Protein AF-A0AAW0KXY4-F1 (afdb_monomer_lite)

Sequence (67 aa):
MRQKGLLPDMFTTNMILNGFCKQGRMKAAIDLFMDMQRTGLSPDIVTYNTLIGGCCKAFDMVTADEL

InterPro domains:
  IPR002885 Pentatricopeptide repeat [PF13041] (8-57)
  IPR002885 Pentatricopeptide repeat [PS51375] (9-43)
  IPR002885 Pentatricopeptide repeat [TIGR00756] (12-45)
  IPR002885 Pentatricopeptide repeat [TIGR00756] (46-67)
  IPR011990 Tetratricopeptide-like helical domain superfamily [G3DSA:1.25.40.10] (1-67)

Radius of gyration: 13.22 Å; chains: 1; bounding box: 29×22×40 Å

Secondary structure (DSSP, 8-state):
---TT-PPPHHHHHHHHHHHHHTT-HHHHHHHHHHHHHTT----HHHHHHHHHHHHHHHHHHHHHT-

pLDDT: mean 84.15, std 14.15, range [47.91, 95.94]

Foldseek 3Di:
DDDPDDDDALVNLLVVLLVCLVVLVLVVSVVSVVVCVVVVNDHDPSSVVSSVSSVVVNVVVVVVVVD

Organism: Quercus suber (NCBI:txid58331)

Structure (mmCIF, N/CA/C/O backbone):
data_AF-A0AAW0KXY4-F1
#
_entry.id   AF-A0AAW0KXY4-F1
#
loop_
_atom_site.group_PDB
_atom_site.id
_atom_site.type_symbol
_atom_site.label_atom_id
_atom_site.label_alt_id
_atom_site.label_comp_id
_atom_site.label_asym_id
_atom_site.label_entity_id
_atom_site.label_seq_id
_atom_site.pdbx_PDB_ins_code
_atom_site.Cartn_x
_atom_site.Cartn_y
_atom_site.Cartn_z
_atom_site.occupancy
_atom_site.B_iso_or_equiv
_atom_site.auth_seq_id
_atom_site.auth_comp_id
_atom_site.auth_asym_id
_atom_site.auth_atom_id
_atom_site.pdbx_PDB_model_num
ATOM 1 N N . MET A 1 1 ? -8.427 -13.731 6.451 1.00 47.91 1 MET A N 1
ATOM 2 C CA . MET A 1 1 ? -9.305 -14.110 7.577 1.00 47.91 1 MET A CA 1
ATOM 3 C C . MET A 1 1 ? -10.097 -12.877 7.990 1.00 47.91 1 MET A C 1
ATOM 5 O O . MET A 1 1 ? -9.475 -11.879 8.315 1.00 47.91 1 MET A O 1
ATOM 9 N N . ARG A 1 2 ? -11.434 -12.906 7.933 1.00 48.25 2 ARG A N 1
ATOM 10 C CA . ARG A 1 2 ? -12.295 -11.952 8.655 1.00 48.25 2 ARG A CA 1
ATOM 11 C C . ARG A 1 2 ? -12.995 -12.756 9.743 1.00 48.25 2 ARG A C 1
ATOM 13 O O . ARG A 1 2 ? -14.009 -13.394 9.479 1.00 48.25 2 ARG A O 1
ATOM 20 N N . GLN A 1 3 ? -12.383 -12.824 10.921 1.00 53.72 3 GLN A N 1
ATOM 21 C CA . GLN A 1 3 ? -13.028 -13.398 12.098 1.00 53.72 3 GLN A CA 1
ATOM 22 C C . GLN A 1 3 ? -13.821 -12.280 12.780 1.00 53.72 3 GLN A C 1
ATOM 24 O O . GLN A 1 3 ? -13.324 -11.168 12.948 1.00 53.72 3 GLN A O 1
ATOM 29 N N . LYS A 1 4 ? -15.090 -12.566 13.074 1.00 53.69 4 LYS A N 1
ATOM 30 C CA . LYS A 1 4 ? -16.066 -11.650 13.673 1.00 53.69 4 LYS A CA 1
ATOM 31 C C . LYS A 1 4 ? -15.483 -10.967 14.921 1.00 53.69 4 LYS A C 1
ATOM 33 O O . LYS A 1 4 ? -15.219 -11.651 15.901 1.00 53.69 4 LYS A O 1
ATOM 38 N N . GLY A 1 5 ? -15.342 -9.639 14.888 1.00 53.59 5 GLY A N 1
ATOM 39 C CA . GLY A 1 5 ? -15.213 -8.812 16.096 1.00 53.59 5 GLY A CA 1
ATOM 40 C C . GLY A 1 5 ? -14.076 -7.788 16.123 1.00 53.59 5 GLY A C 1
ATOM 41 O O . GLY A 1 5 ? -14.176 -6.833 16.883 1.00 53.59 5 GLY A O 1
ATOM 42 N N . LEU A 1 6 ? -13.036 -7.928 15.296 1.00 56.16 6 LEU A N 1
ATOM 43 C CA . LEU A 1 6 ? -11.917 -6.978 15.251 1.00 56.16 6 LEU A CA 1
ATOM 44 C C . LEU A 1 6 ? -11.851 -6.330 13.869 1.00 56.16 6 LEU A C 1
ATOM 46 O O . LEU A 1 6 ? -11.538 -6.989 12.875 1.00 56.16 6 LEU A O 1
ATOM 50 N N . LEU A 1 7 ? -12.191 -5.041 13.805 1.00 61.94 7 LEU A N 1
ATOM 51 C CA . LEU A 1 7 ? -11.873 -4.225 12.638 1.00 61.94 7 LEU A CA 1
ATOM 52 C C . LEU A 1 7 ? -10.342 -4.208 12.498 1.00 61.94 7 LEU A C 1
ATOM 54 O O . LEU A 1 7 ? -9.667 -3.950 13.497 1.00 61.94 7 LEU A O 1
ATOM 58 N N . PRO A 1 8 ? -9.784 -4.516 11.314 1.00 67.12 8 PRO A N 1
ATOM 59 C CA . PRO A 1 8 ? -8.353 -4.382 11.090 1.00 67.12 8 PRO A CA 1
ATOM 60 C C . PRO A 1 8 ? -7.936 -2.947 11.402 1.00 67.12 8 PRO A C 1
ATOM 62 O O . PRO A 1 8 ? -8.517 -2.001 10.870 1.00 67.12 8 PRO A O 1
ATOM 65 N N . ASP A 1 9 ? -6.946 -2.780 12.271 1.00 78.31 9 ASP A N 1
ATOM 66 C CA . ASP A 1 9 ? -6.348 -1.471 12.490 1.00 78.31 9 ASP A CA 1
ATOM 67 C C . ASP A 1 9 ? -5.519 -1.042 11.263 1.00 78.31 9 ASP A C 1
ATOM 69 O O . ASP A 1 9 ? -5.241 -1.818 10.336 1.00 78.31 9 ASP A O 1
ATOM 73 N N . MET A 1 10 ? -5.138 0.236 11.231 1.00 84.62 10 MET A N 1
ATOM 74 C CA . MET A 1 10 ? -4.340 0.806 10.140 1.00 84.62 10 MET A CA 1
ATOM 75 C C . MET A 1 10 ? -3.030 0.037 9.930 1.00 84.62 10 MET A C 1
ATOM 77 O O . MET A 1 10 ? -2.627 -0.204 8.794 1.00 84.62 10 MET A O 1
ATOM 81 N N . PHE A 1 11 ? -2.404 -0.410 11.019 1.00 85.31 11 PHE A N 1
ATOM 82 C CA . PHE A 1 11 ? -1.149 -1.148 10.980 1.00 85.31 11 PHE A CA 1
ATOM 83 C C . PHE A 1 11 ? -1.297 -2.498 10.269 1.00 85.31 11 PHE A C 1
ATOM 85 O O . PHE A 1 11 ? -0.564 -2.797 9.325 1.00 85.31 11 PHE A O 1
ATOM 92 N N . THR A 1 12 ? -2.289 -3.290 10.672 1.00 87.81 12 THR A N 1
ATOM 93 C CA . THR A 1 12 ? -2.603 -4.592 10.078 1.00 87.81 12 THR A CA 1
ATOM 94 C C . THR A 1 12 ? -2.932 -4.436 8.601 1.00 87.81 12 THR A C 1
ATOM 96 O O . THR A 1 12 ? -2.464 -5.210 7.764 1.00 87.81 12 THR A O 1
ATOM 99 N N . THR A 1 13 ? -3.700 -3.405 8.256 1.00 89.88 13 THR A N 1
ATOM 100 C CA . THR A 1 13 ? -4.114 -3.176 6.872 1.00 89.88 13 THR A CA 1
ATOM 101 C C . THR A 1 13 ? -2.939 -2.756 5.990 1.00 89.88 13 THR A C 1
ATOM 103 O O . THR A 1 13 ? -2.763 -3.318 4.909 1.00 89.88 13 THR A O 1
ATOM 106 N N . ASN A 1 14 ? -2.057 -1.884 6.487 1.00 91.50 14 ASN A N 1
ATOM 107 C CA . ASN A 1 14 ? -0.807 -1.519 5.813 1.00 91.50 14 ASN A CA 1
ATOM 108 C C . ASN A 1 14 ? 0.127 -2.720 5.629 1.00 91.50 14 ASN A C 1
ATOM 110 O O . ASN A 1 14 ? 0.764 -2.863 4.584 1.00 91.50 14 ASN A O 1
ATOM 114 N N . MET A 1 15 ? 0.186 -3.619 6.612 1.00 93.38 15 MET A N 1
ATOM 115 C CA . MET A 1 15 ? 0.989 -4.836 6.522 1.00 93.38 15 MET A CA 1
ATOM 116 C C . MET A 1 15 ? 0.475 -5.777 5.421 1.00 93.38 15 MET A C 1
ATOM 118 O O . MET A 1 15 ? 1.273 -6.288 4.630 1.00 93.38 15 MET A O 1
ATOM 122 N N . ILE A 1 16 ? -0.846 -5.966 5.319 1.00 93.38 16 ILE A N 1
ATOM 123 C CA . ILE A 1 16 ? -1.466 -6.767 4.250 1.00 93.38 16 ILE A CA 1
ATOM 124 C C . ILE A 1 16 ? -1.248 -6.101 2.885 1.00 93.38 16 ILE A C 1
ATOM 126 O O . ILE A 1 16 ? -0.861 -6.777 1.931 1.00 93.38 16 ILE A O 1
ATOM 130 N N . LEU A 1 17 ? -1.437 -4.782 2.800 1.00 94.81 17 LEU A N 1
ATOM 131 C CA . LEU A 1 17 ? -1.237 -4.001 1.581 1.00 94.81 17 LEU A CA 1
ATOM 132 C C . LEU A 1 17 ? 0.202 -4.142 1.063 1.00 94.81 17 LEU A C 1
ATOM 134 O O . LEU A 1 17 ? 0.408 -4.473 -0.103 1.00 94.81 17 LEU A O 1
ATOM 138 N N . ASN A 1 18 ? 1.200 -4.005 1.940 1.00 94.88 18 ASN A N 1
ATOM 139 C CA . ASN A 1 18 ? 2.607 -4.237 1.603 1.00 94.88 18 ASN A CA 1
ATOM 140 C C . ASN A 1 18 ? 2.861 -5.672 1.120 1.00 94.88 18 ASN A C 1
ATOM 142 O O . ASN A 1 18 ? 3.612 -5.888 0.168 1.00 94.88 18 ASN A O 1
ATOM 146 N N . GLY A 1 19 ? 2.223 -6.660 1.754 1.00 95.44 19 GLY A N 1
ATOM 147 C CA . GLY A 1 19 ? 2.274 -8.054 1.321 1.00 95.44 19 GLY A CA 1
ATOM 148 C C . GLY A 1 19 ? 1.775 -8.238 -0.115 1.00 95.44 19 GLY A C 1
ATOM 149 O O . GLY A 1 19 ? 2.446 -8.892 -0.913 1.00 95.44 19 GLY A O 1
ATOM 150 N N . PHE A 1 20 ? 0.648 -7.615 -0.471 1.00 95.62 20 PHE A N 1
ATOM 151 C CA . PHE A 1 20 ? 0.132 -7.639 -1.841 1.00 95.62 20 PHE A CA 1
ATOM 152 C C . PHE A 1 20 ? 1.069 -6.943 -2.833 1.00 95.62 20 PHE A C 1
ATOM 154 O O . PHE A 1 20 ? 1.352 -7.529 -3.879 1.00 95.62 20 PHE A O 1
ATOM 161 N N . CYS A 1 21 ? 1.610 -5.766 -2.496 1.00 94.69 21 CYS A N 1
ATOM 162 C CA . CYS A 1 21 ? 2.583 -5.064 -3.341 1.00 94.69 21 CYS A CA 1
ATOM 163 C C . CYS A 1 21 ? 3.825 -5.923 -3.621 1.00 94.69 21 CYS A C 1
ATOM 165 O O . CYS A 1 21 ? 4.255 -6.044 -4.764 1.00 94.69 21 CYS A O 1
ATOM 167 N N . LYS A 1 22 ? 4.386 -6.575 -2.593 1.00 92.00 22 LYS A N 1
ATOM 168 C CA . LYS A 1 22 ? 5.572 -7.440 -2.734 1.00 92.00 22 LYS A CA 1
ATOM 169 C C . LYS A 1 22 ? 5.326 -8.689 -3.579 1.00 92.00 22 LYS A C 1
ATOM 171 O O . LYS A 1 22 ? 6.265 -9.194 -4.178 1.00 92.00 22 LYS A O 1
ATOM 176 N N . GLN A 1 23 ? 4.091 -9.183 -3.622 1.00 92.62 23 GLN A N 1
ATOM 177 C CA . GLN A 1 23 ? 3.699 -10.319 -4.462 1.00 92.62 23 GLN A CA 1
ATOM 178 C C . GLN A 1 23 ? 3.318 -9.898 -5.893 1.00 92.62 23 GLN A C 1
ATOM 180 O O . GLN A 1 23 ? 2.825 -10.730 -6.648 1.00 92.62 23 GLN A O 1
ATOM 185 N N . GLY A 1 24 ? 3.445 -8.613 -6.254 1.00 90.38 24 GLY A N 1
ATOM 186 C CA . GLY A 1 24 ? 2.983 -8.091 -7.546 1.00 90.38 24 GLY A CA 1
ATOM 187 C C . GLY A 1 24 ? 1.457 -8.078 -7.696 1.00 90.38 24 GLY A C 1
ATOM 188 O O . GLY A 1 24 ? 0.927 -7.798 -8.768 1.00 90.38 24 GLY A O 1
ATOM 189 N N . ARG A 1 25 ? 0.706 -8.355 -6.622 1.00 93.56 25 ARG A N 1
ATOM 190 C CA . ARG A 1 25 ? -0.759 -8.464 -6.632 1.00 93.56 25 ARG A CA 1
ATOM 191 C C . ARG A 1 25 ? -1.409 -7.090 -6.505 1.00 93.56 25 ARG A C 1
ATOM 193 O O . ARG A 1 25 ? -2.217 -6.859 -5.604 1.00 93.56 25 ARG A O 1
ATOM 200 N N . MET A 1 26 ? -1.074 -6.176 -7.416 1.00 93.62 26 MET A N 1
ATOM 201 C CA . MET A 1 26 ? -1.459 -4.771 -7.278 1.00 93.62 26 MET A CA 1
ATOM 202 C C . MET A 1 26 ? -2.965 -4.531 -7.289 1.00 93.62 26 MET A C 1
ATOM 204 O O . MET A 1 26 ? -3.444 -3.691 -6.534 1.00 93.62 26 MET A O 1
ATOM 208 N N . LYS A 1 27 ? -3.735 -5.325 -8.039 1.00 93.56 27 LYS A N 1
ATOM 209 C CA . LYS A 1 27 ? -5.202 -5.254 -7.996 1.00 93.56 27 LYS A CA 1
ATOM 210 C C . LYS A 1 27 ? -5.750 -5.471 -6.578 1.00 93.56 27 LYS A C 1
ATOM 212 O O . LYS A 1 27 ? -6.536 -4.667 -6.099 1.00 93.56 27 LYS A O 1
ATOM 217 N N . ALA A 1 28 ? -5.262 -6.498 -5.878 1.00 94.69 28 ALA A N 1
ATOM 218 C CA . ALA A 1 28 ? -5.689 -6.792 -4.509 1.00 94.69 28 ALA A CA 1
ATOM 219 C C . ALA A 1 28 ? -5.250 -5.707 -3.506 1.00 94.69 28 ALA A C 1
ATOM 221 O O . ALA A 1 28 ? -5.975 -5.424 -2.555 1.00 94.69 28 ALA A O 1
ATOM 222 N N . ALA A 1 29 ? -4.083 -5.088 -3.721 1.00 95.38 29 ALA A N 1
ATOM 223 C CA . ALA A 1 29 ? -3.624 -3.962 -2.907 1.00 95.38 29 ALA A CA 1
ATOM 224 C C . ALA A 1 29 ? -4.529 -2.727 -3.072 1.00 95.38 29 ALA A C 1
ATOM 226 O O . ALA A 1 29 ? -4.878 -2.088 -2.081 1.00 95.38 29 ALA A O 1
ATOM 227 N N . ILE A 1 30 ? -4.945 -2.422 -4.307 1.00 94.62 30 ILE A N 1
ATOM 228 C CA . ILE A 1 30 ? -5.856 -1.309 -4.612 1.00 94.62 30 ILE A CA 1
ATOM 229 C C . ILE A 1 30 ? -7.252 -1.575 -4.042 1.00 94.62 30 ILE A C 1
ATOM 231 O O . ILE A 1 30 ? -7.822 -0.691 -3.406 1.00 94.62 30 ILE A O 1
ATOM 235 N N . ASP A 1 31 ? -7.782 -2.791 -4.204 1.00 95.00 31 ASP A N 1
ATOM 236 C CA . ASP A 1 31 ? -9.085 -3.167 -3.644 1.00 95.00 31 ASP A CA 1
ATOM 237 C C . ASP A 1 31 ? -9.101 -2.995 -2.114 1.00 95.00 31 ASP A C 1
ATOM 239 O O . ASP A 1 31 ? -10.063 -2.469 -1.551 1.00 95.00 31 ASP A O 1
ATOM 243 N N . LEU A 1 32 ? -8.009 -3.373 -1.435 1.00 93.75 32 LEU A N 1
ATOM 244 C CA . LEU A 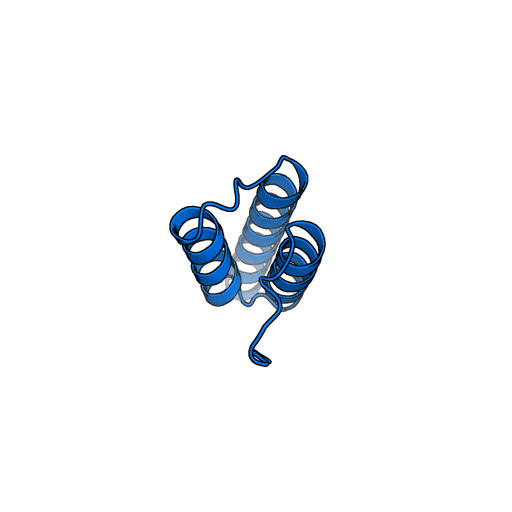1 32 ? -7.857 -3.174 0.007 1.00 93.75 32 LEU A CA 1
ATOM 245 C C . LEU A 1 32 ? -7.782 -1.689 0.384 1.00 93.75 32 LEU A C 1
ATOM 247 O O . LEU A 1 32 ? -8.429 -1.278 1.343 1.00 93.75 32 LEU A O 1
ATOM 251 N N . PHE A 1 33 ? -7.034 -0.881 -0.371 1.00 94.12 33 PHE A N 1
ATOM 252 C CA . PHE A 1 33 ? -6.968 0.568 -0.168 1.00 94.12 33 PHE A CA 1
ATOM 253 C C . PHE A 1 33 ? -8.348 1.232 -0.298 1.00 94.12 33 PHE A C 1
ATOM 255 O O . PHE A 1 33 ? -8.722 2.055 0.537 1.00 94.12 33 PHE A O 1
ATOM 262 N N . MET A 1 34 ? -9.149 0.835 -1.291 1.00 93.56 34 MET A N 1
ATOM 263 C CA . MET A 1 34 ? -10.520 1.332 -1.429 1.00 93.56 34 MET A CA 1
ATOM 264 C C . MET A 1 34 ? -11.405 0.908 -0.250 1.00 93.56 34 MET A C 1
ATOM 266 O O . MET A 1 34 ? -12.228 1.695 0.218 1.00 93.56 34 MET A O 1
ATOM 270 N N . ASP A 1 35 ? -11.237 -0.314 0.261 1.00 91.62 35 ASP A N 1
ATOM 271 C CA . ASP A 1 35 ? -11.984 -0.792 1.428 1.00 91.62 35 ASP A CA 1
ATOM 272 C C . ASP A 1 35 ? -11.603 -0.033 2.713 1.00 91.62 35 ASP A C 1
ATOM 274 O O . ASP A 1 35 ? -12.482 0.279 3.518 1.00 91.62 35 ASP A O 1
ATOM 278 N N . MET A 1 36 ? -10.332 0.366 2.879 1.00 90.19 36 MET A N 1
ATOM 279 C CA . MET A 1 36 ? -9.903 1.264 3.968 1.00 90.19 36 MET A CA 1
ATOM 280 C C . MET A 1 36 ? -10.698 2.571 3.932 1.00 90.19 36 MET A C 1
ATOM 282 O O . MET A 1 36 ? -11.330 2.946 4.919 1.00 90.19 36 MET A O 1
ATOM 286 N N . GLN A 1 37 ? -10.755 3.218 2.764 1.00 89.19 37 GLN A N 1
ATOM 287 C CA . GLN A 1 37 ? -11.484 4.476 2.598 1.00 89.19 37 GLN A CA 1
ATOM 288 C C . GLN A 1 37 ? -12.987 4.306 2.858 1.00 89.19 37 GLN A C 1
ATOM 290 O O . GLN A 1 37 ? -13.599 5.134 3.532 1.00 89.19 37 GLN A O 1
ATOM 295 N N . ARG A 1 38 ? -13.589 3.209 2.379 1.00 90.56 38 ARG A N 1
ATOM 296 C CA . ARG A 1 38 ? -15.019 2.910 2.576 1.00 90.56 38 ARG A CA 1
ATOM 297 C C . ARG A 1 38 ? -15.386 2.597 4.024 1.00 90.56 38 ARG A C 1
ATOM 299 O O . ARG A 1 38 ? -16.521 2.843 4.418 1.00 90.56 38 ARG A O 1
ATOM 306 N N . THR A 1 39 ? -14.457 2.046 4.799 1.00 86.00 39 THR A N 1
ATOM 307 C CA . THR A 1 39 ? -14.665 1.702 6.215 1.00 86.00 39 THR A CA 1
ATOM 308 C C . THR A 1 39 ? -14.322 2.850 7.169 1.00 86.00 39 THR A C 1
ATOM 310 O O . THR A 1 39 ? -14.443 2.690 8.381 1.00 86.00 39 THR A O 1
ATOM 313 N N . GLY A 1 40 ? -13.943 4.020 6.639 1.00 84.75 40 GLY A N 1
ATOM 314 C CA . GLY A 1 40 ? -13.576 5.200 7.428 1.00 84.75 40 GLY A CA 1
ATOM 315 C C . GLY A 1 40 ? -12.156 5.147 7.995 1.00 84.75 40 GLY A C 1
ATOM 316 O O . GLY A 1 40 ? -11.772 6.017 8.775 1.00 84.75 40 GLY A O 1
ATOM 317 N N . LEU A 1 41 ? -11.359 4.151 7.600 1.00 86.06 41 LEU A N 1
ATOM 318 C CA . LEU A 1 41 ? -9.949 4.076 7.941 1.00 86.06 41 LEU A CA 1
ATOM 319 C C . LEU A 1 41 ? -9.178 5.018 7.009 1.00 86.06 41 LEU A C 1
ATOM 321 O O . LEU A 1 41 ? -9.014 4.731 5.826 1.00 86.06 41 LEU A O 1
ATOM 325 N N . SER A 1 42 ? -8.721 6.157 7.531 1.00 89.69 42 SER A N 1
ATOM 326 C CA . SER A 1 42 ? -7.968 7.132 6.735 1.00 89.69 42 SER A CA 1
ATOM 327 C C . SER A 1 42 ? 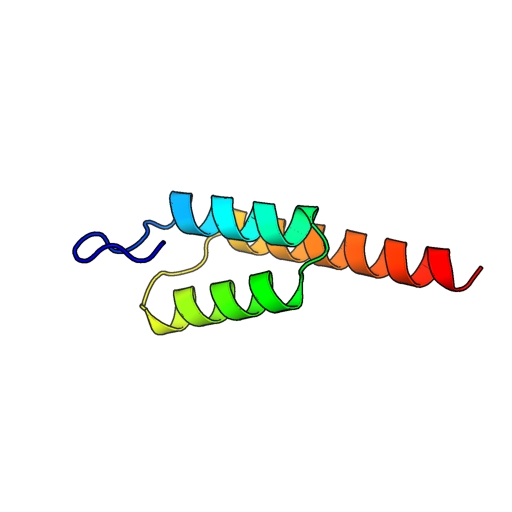-6.583 6.580 6.387 1.00 89.69 42 SER A C 1
ATOM 329 O O . SER A 1 42 ? -5.786 6.387 7.304 1.00 89.69 42 SER A O 1
ATOM 331 N N . PRO A 1 43 ? -6.251 6.363 5.102 1.00 91.00 43 PRO A N 1
ATOM 332 C CA . PRO A 1 43 ? -4.897 6.001 4.699 1.00 91.00 43 PRO A CA 1
ATOM 333 C C . PRO A 1 43 ? -3.877 7.047 5.166 1.00 91.00 43 PRO A C 1
ATOM 335 O O . PRO A 1 43 ? -4.139 8.250 5.099 1.00 91.00 43 PRO A O 1
ATOM 338 N N . ASP A 1 44 ? -2.712 6.589 5.611 1.00 92.56 44 ASP A N 1
ATOM 339 C CA . ASP A 1 44 ? -1.609 7.424 6.088 1.00 92.56 44 ASP A CA 1
ATOM 340 C C . ASP A 1 44 ? -0.431 7.457 5.100 1.00 92.56 44 ASP A C 1
ATOM 342 O O . ASP A 1 44 ? -0.443 6.819 4.044 1.00 92.56 44 ASP A O 1
ATOM 346 N N . ILE A 1 45 ? 0.626 8.192 5.459 1.00 94.50 45 ILE A N 1
ATOM 347 C CA . ILE A 1 45 ? 1.838 8.305 4.638 1.00 94.50 45 ILE A CA 1
ATOM 348 C C . ILE A 1 45 ? 2.472 6.940 4.329 1.00 94.50 45 ILE A C 1
ATOM 350 O O . ILE A 1 45 ? 2.982 6.731 3.228 1.00 94.50 45 ILE A O 1
ATOM 354 N N . VAL A 1 46 ? 2.401 5.989 5.267 1.00 92.69 46 VAL A N 1
ATOM 355 C CA . VAL A 1 46 ? 2.911 4.627 5.071 1.00 92.69 46 VAL A CA 1
ATOM 356 C C . VAL A 1 46 ? 2.092 3.908 4.002 1.00 92.69 46 VAL A C 1
ATOM 358 O O . VAL A 1 46 ? 2.671 3.259 3.128 1.00 92.69 46 VAL A O 1
ATOM 361 N N . THR A 1 47 ? 0.769 4.074 4.015 1.00 93.50 47 THR A N 1
ATOM 362 C CA . THR A 1 47 ? -0.141 3.501 3.017 1.00 93.50 47 THR A CA 1
ATOM 363 C C . THR A 1 47 ? 0.226 3.973 1.608 1.00 93.50 47 THR A C 1
ATOM 365 O O . THR A 1 47 ? 0.467 3.155 0.717 1.00 93.50 47 THR A O 1
ATOM 368 N N . TYR A 1 48 ? 0.337 5.291 1.411 1.00 94.88 48 TYR A N 1
ATOM 369 C CA . TYR A 1 48 ? 0.647 5.877 0.103 1.00 94.88 48 TYR A CA 1
ATOM 370 C C . TYR A 1 48 ? 2.042 5.491 -0.392 1.00 94.88 48 TYR A C 1
ATOM 372 O O . TYR A 1 48 ? 2.179 5.044 -1.531 1.00 94.88 48 TYR A O 1
ATOM 380 N N . ASN A 1 49 ? 3.065 5.577 0.464 1.00 95.94 49 ASN A N 1
ATOM 381 C CA . ASN A 1 49 ? 4.428 5.172 0.106 1.00 95.94 49 ASN A CA 1
ATOM 382 C C . ASN A 1 49 ? 4.492 3.697 -0.313 1.00 95.94 49 ASN A C 1
ATOM 384 O O . ASN A 1 49 ? 5.198 3.346 -1.259 1.00 95.94 49 ASN A O 1
ATOM 388 N N . THR A 1 50 ? 3.728 2.833 0.360 1.00 95.38 50 THR A N 1
ATOM 389 C CA . THR A 1 50 ? 3.673 1.404 0.035 1.00 95.38 50 THR A CA 1
ATOM 390 C C . THR A 1 50 ? 3.019 1.154 -1.325 1.00 95.38 50 THR A C 1
ATOM 392 O O . THR A 1 50 ? 3.521 0.335 -2.099 1.00 95.38 50 THR A O 1
ATOM 395 N N . LEU A 1 51 ? 1.930 1.860 -1.648 1.00 95.19 51 LEU A N 1
ATOM 396 C CA . LEU A 1 51 ? 1.278 1.762 -2.958 1.00 95.19 51 LEU A CA 1
ATOM 397 C C . LEU A 1 51 ? 2.180 2.273 -4.079 1.00 95.19 51 LEU A C 1
ATOM 399 O O . LEU A 1 51 ? 2.353 1.575 -5.073 1.00 95.19 51 LEU A O 1
ATOM 403 N N . ILE A 1 52 ? 2.798 3.444 -3.903 1.00 94.44 52 ILE A N 1
ATOM 404 C CA . ILE A 1 52 ? 3.713 4.028 -4.893 1.00 94.44 52 ILE A CA 1
ATOM 405 C C . ILE A 1 52 ? 4.879 3.072 -5.157 1.00 94.44 52 ILE A C 1
ATOM 407 O O . ILE A 1 52 ? 5.141 2.724 -6.307 1.00 94.44 52 ILE A O 1
ATOM 411 N N . GLY A 1 53 ? 5.528 2.572 -4.100 1.00 94.56 53 GLY A N 1
ATOM 412 C CA . GLY A 1 53 ? 6.627 1.616 -4.232 1.00 94.56 53 GLY A CA 1
ATOM 413 C C . GLY A 1 53 ? 6.209 0.292 -4.882 1.00 94.56 53 GLY A C 1
ATOM 414 O O . GLY A 1 53 ? 6.999 -0.306 -5.610 1.00 94.56 53 GLY A O 1
ATOM 415 N N . GLY A 1 54 ? 4.976 -0.167 -4.646 1.00 93.56 54 GLY A N 1
ATOM 416 C CA . GLY A 1 54 ? 4.398 -1.328 -5.327 1.00 93.56 54 GLY A CA 1
ATOM 417 C C . GLY A 1 54 ? 4.164 -1.082 -6.818 1.00 93.56 54 GLY A C 1
ATOM 418 O O . GLY A 1 54 ? 4.558 -1.907 -7.639 1.00 93.56 54 GLY A O 1
ATOM 419 N N . CYS A 1 55 ? 3.590 0.069 -7.175 1.00 90.25 55 CYS A N 1
ATOM 420 C CA . CYS A 1 55 ? 3.347 0.461 -8.561 1.00 90.25 55 CYS A CA 1
ATOM 421 C C . CYS A 1 55 ? 4.647 0.584 -9.360 1.00 90.25 55 CYS A C 1
ATOM 423 O O . CYS A 1 55 ? 4.724 0.011 -10.440 1.00 90.25 55 CYS A O 1
ATOM 425 N N . CYS A 1 56 ? 5.679 1.253 -8.832 1.00 91.06 56 CYS A N 1
ATOM 426 C CA . CYS A 1 56 ? 6.975 1.364 -9.514 1.00 91.06 56 CYS A CA 1
ATOM 427 C C . CYS A 1 56 ? 7.557 -0.015 -9.850 1.00 91.06 56 CYS A C 1
ATOM 429 O O . CYS A 1 56 ? 7.919 -0.270 -10.991 1.00 91.06 56 CYS A O 1
ATOM 431 N N . LYS A 1 57 ? 7.537 -0.947 -8.890 1.00 87.94 57 LYS A N 1
ATOM 432 C CA . LYS A 1 57 ? 8.016 -2.318 -9.118 1.00 87.94 57 LYS A CA 1
ATOM 433 C C . LYS A 1 57 ? 7.176 -3.082 -10.136 1.00 87.94 57 LYS A C 1
ATOM 435 O O . LYS A 1 57 ? 7.717 -3.878 -10.890 1.00 87.94 57 LYS A O 1
ATOM 440 N N . ALA A 1 58 ? 5.860 -2.874 -10.147 1.00 84.50 58 ALA A N 1
ATOM 441 C CA . ALA A 1 58 ? 4.987 -3.492 -11.139 1.00 84.50 58 ALA A CA 1
ATOM 442 C C . ALA A 1 58 ? 5.277 -2.969 -12.555 1.00 84.50 58 ALA A C 1
ATOM 444 O O . ALA A 1 58 ? 5.305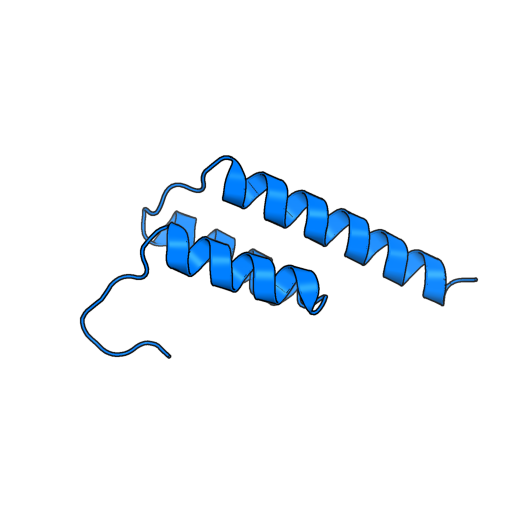 -3.765 -13.487 1.00 84.50 58 ALA A O 1
ATOM 445 N N . PHE A 1 59 ? 5.544 -1.668 -12.707 1.00 79.81 59 PHE A N 1
ATOM 446 C CA . PHE A 1 59 ? 5.982 -1.081 -13.978 1.00 79.81 59 PHE A CA 1
ATOM 447 C C . PHE A 1 59 ? 7.333 -1.639 -14.443 1.00 79.81 59 PHE A C 1
ATOM 449 O O . PHE A 1 59 ? 7.466 -1.996 -15.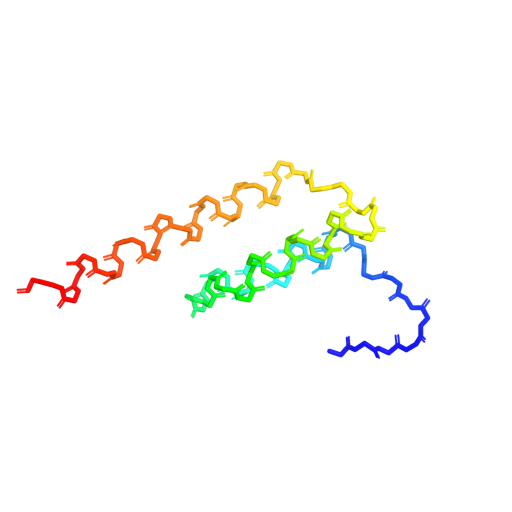613 1.00 79.81 59 PHE A O 1
ATOM 456 N N . ASP A 1 60 ? 8.303 -1.777 -13.536 1.00 74.31 60 ASP A N 1
ATOM 457 C CA . ASP A 1 60 ? 9.609 -2.363 -13.863 1.00 74.31 60 ASP A CA 1
ATOM 458 C C . ASP A 1 60 ? 9.475 -3.820 -14.336 1.00 74.31 60 ASP A C 1
ATOM 460 O O . ASP A 1 60 ? 10.138 -4.221 -15.288 1.00 74.31 60 ASP A O 1
ATOM 464 N N . MET A 1 61 ? 8.586 -4.609 -13.714 1.00 68.56 61 MET A N 1
ATOM 465 C CA . MET A 1 61 ? 8.323 -5.993 -14.135 1.00 68.56 61 MET A CA 1
ATOM 466 C C . MET A 1 61 ? 7.708 -6.069 -15.536 1.00 68.56 61 MET A C 1
ATOM 468 O O . MET A 1 61 ? 8.166 -6.869 -16.341 1.00 68.56 61 MET A O 1
ATOM 472 N N . VAL A 1 62 ? 6.720 -5.223 -15.850 1.00 70.06 62 VAL A N 1
ATOM 473 C CA . VAL A 1 62 ? 6.117 -5.190 -17.197 1.00 70.06 62 VAL A CA 1
ATOM 474 C C . VAL A 1 62 ? 7.161 -4.810 -18.249 1.00 70.06 62 VAL A C 1
ATOM 476 O O . VAL A 1 62 ? 7.223 -5.433 -19.300 1.00 70.06 62 VAL A O 1
ATOM 479 N N . THR A 1 63 ? 8.022 -3.838 -17.940 1.00 70.44 63 THR A N 1
ATOM 480 C CA . THR A 1 63 ? 9.091 -3.404 -18.855 1.00 70.44 63 THR A CA 1
ATOM 481 C C . THR A 1 63 ? 10.128 -4.510 -19.092 1.00 70.44 63 THR A C 1
ATOM 483 O O . THR A 1 63 ? 10.684 -4.605 -20.182 1.00 70.44 63 THR A O 1
ATOM 486 N N . ALA A 1 64 ? 10.399 -5.352 -18.089 1.00 65.44 64 ALA A N 1
ATOM 487 C CA . ALA A 1 64 ? 11.345 -6.461 -18.207 1.00 65.44 64 ALA A CA 1
ATOM 488 C C . ALA A 1 64 ? 10.828 -7.620 -19.07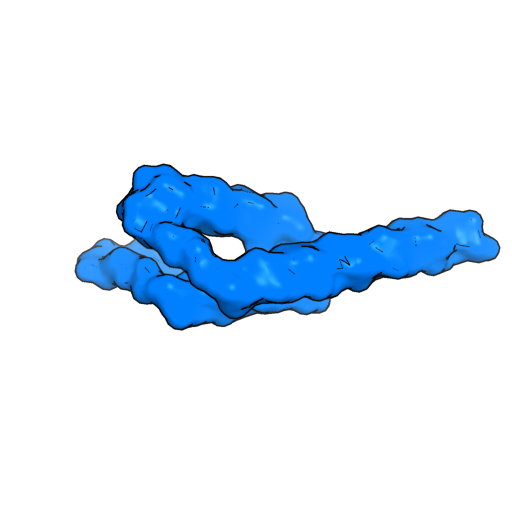8 1.00 65.44 64 ALA A C 1
ATOM 490 O O . ALA A 1 64 ? 11.642 -8.284 -19.708 1.00 65.44 64 ALA A O 1
ATOM 491 N N . ASP A 1 65 ? 9.513 -7.858 -19.126 1.00 62.69 65 ASP A N 1
ATOM 492 C CA . ASP A 1 65 ? 8.905 -8.891 -19.983 1.00 62.69 65 ASP A CA 1
ATOM 493 C C . ASP A 1 65 ? 8.790 -8.458 -21.464 1.00 62.69 65 ASP A C 1
ATOM 495 O O . ASP A 1 65 ? 8.539 -9.292 -22.335 1.00 62.69 65 ASP A O 1
ATOM 499 N N . GLU A 1 66 ? 8.959 -7.165 -21.766 1.00 63.19 66 GLU A N 1
ATOM 500 C CA . GLU A 1 66 ? 8.887 -6.605 -23.128 1.00 63.19 66 GLU A CA 1
A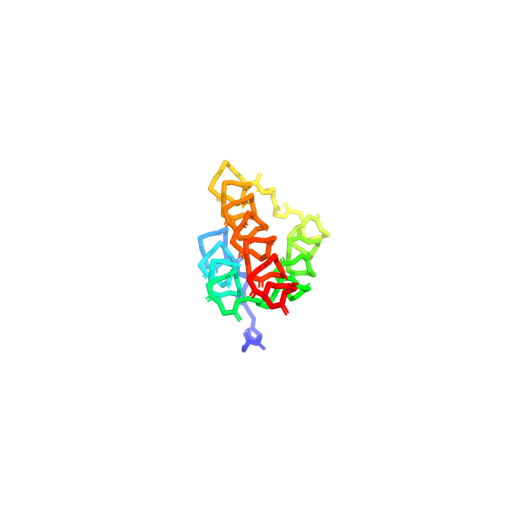TOM 501 C C . GLU A 1 66 ? 10.254 -6.502 -23.845 1.00 63.19 66 GLU A C 1
ATOM 503 O O . GLU A 1 66 ? 10.288 -6.145 -25.027 1.00 63.19 66 GLU A O 1
ATOM 508 N N . LEU A 1 67 ? 11.367 -6.820 -23.168 1.00 54.41 67 LEU A N 1
ATOM 509 C CA . LEU A 1 67 ? 12.742 -6.814 -23.708 1.00 54.41 67 LEU A CA 1
ATOM 510 C C . LEU A 1 67 ? 13.256 -8.226 -24.015 1.00 54.41 67 LEU A C 1
ATOM 512 O O . LEU A 1 67 ? 13.929 -8.372 -25.063 1.00 54.41 67 LEU A O 1
#